Protein AF-A0A968B8G1-F1 (afdb_monomer_lite)

pLDDT: mean 72.78, std 12.46, range [37.38, 90.75]

Sequence (120 aa):
LTSLYIGWSKARRRGEGISRIIWVQLLHWAGLLAAIGLIYLLYYKTGRIDNNQLALLTLLSLALATFLAGVHFEWRFMVVGIILGAAVAGAAFVEQVLWMIVIPIVALVGLGVFWWKRSF

Foldseek 3Di:
DVVVVVVVVVVVPDPDDPVVVVVVVVVLVVQLVVQLVVLVCCCVVVVPADPLNSVLSNLLSVLVSQLVVCVVPNVVSVVVSVVSNVVSVVSVVVVVVCCVVVVVVCVVVVVVVVVVVVVD

Radius of gyration: 23.28 Å; chains: 1; bounding box: 51×21×76 Å

Secondary structure (DSSP, 8-state):
-HHHHHHHHHHTTS-S-HHHHHHHHHHHHHHHHHHHHHHHHHHHHH--S-HHHHHHHHHHHHHHHHHHHHHHT-HHHHHHHHHHHHHHHHHHHHHHHHHHHHHHHHHHHHHHHHHHHH--

Structure (mmCIF, N/CA/C/O backbone):
data_AF-A0A968B8G1-F1
#
_entry.id   AF-A0A968B8G1-F1
#
loop_
_atom_site.group_PDB
_atom_site.id
_atom_site.type_symbol
_atom_site.label_atom_id
_atom_site.label_alt_id
_atom_site.label_comp_id
_atom_site.label_asym_id
_atom_site.label_entity_id
_atom_site.label_seq_id
_atom_site.pdbx_PDB_ins_code
_atom_site.Cartn_x
_atom_site.Cartn_y
_atom_site.Cartn_z
_atom_site.occupancy
_atom_site.B_iso_or_equiv
_atom_site.auth_seq_id
_atom_site.auth_comp_id
_atom_site.auth_asym_id
_atom_site.auth_atom_id
_atom_site.pdbx_PDB_model_num
ATOM 1 N N . LEU A 1 1 ? -22.349 7.522 7.672 1.00 40.44 1 LEU A N 1
ATOM 2 C CA . LEU A 1 1 ? -23.218 8.243 8.638 1.00 40.44 1 LEU A CA 1
ATOM 3 C C . LEU A 1 1 ? -23.939 7.296 9.607 1.00 40.44 1 LEU A C 1
ATOM 5 O O . LEU A 1 1 ? -24.015 7.607 10.786 1.00 40.44 1 LEU A O 1
ATOM 9 N N . THR A 1 2 ? -24.382 6.113 9.170 1.00 37.38 2 THR A N 1
ATOM 10 C CA . THR A 1 2 ? -25.023 5.097 10.033 1.00 37.38 2 THR A CA 1
ATOM 11 C C . THR A 1 2 ? -24.077 4.428 11.049 1.00 37.38 2 THR A C 1
ATOM 13 O O . THR A 1 2 ? -24.507 4.117 12.156 1.00 37.38 2 THR A O 1
ATOM 16 N N . SER A 1 3 ? -22.776 4.295 10.755 1.00 45.69 3 SER A N 1
ATOM 17 C CA . SER A 1 3 ? -21.773 3.763 11.705 1.00 45.69 3 SER A CA 1
ATOM 18 C C . SER A 1 3 ? -21.452 4.711 12.871 1.00 45.69 3 SER A C 1
ATOM 20 O O . SER A 1 3 ? -21.184 4.256 13.980 1.00 45.69 3 SER A O 1
ATOM 22 N N . LEU A 1 4 ? -21.550 6.028 12.653 1.00 54.06 4 LEU A N 1
ATOM 23 C CA . LEU 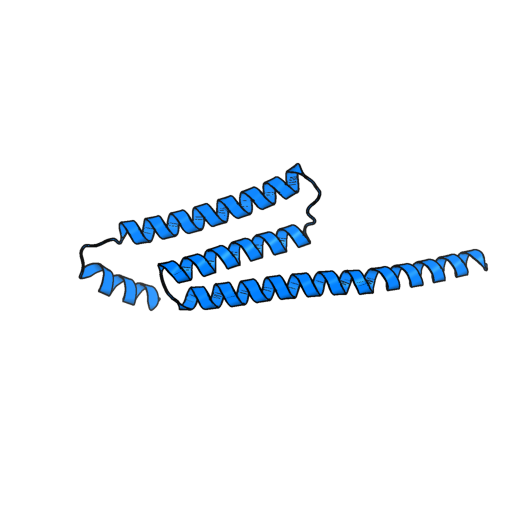A 1 4 ? -21.411 7.043 13.705 1.00 54.06 4 LEU A CA 1
ATOM 24 C C . LEU A 1 4 ? -22.576 6.977 14.701 1.00 54.06 4 LEU A C 1
ATOM 26 O O . LEU A 1 4 ? -22.364 7.089 15.905 1.00 54.06 4 LEU A O 1
ATOM 30 N N . TYR A 1 5 ? -23.792 6.712 14.216 1.00 50.66 5 TYR A N 1
ATOM 31 C CA . TYR A 1 5 ? -24.989 6.617 15.056 1.00 50.66 5 TYR A CA 1
ATOM 32 C C . TYR A 1 5 ? -24.999 5.371 15.955 1.00 50.66 5 TYR A C 1
ATOM 34 O O . TYR A 1 5 ? -25.359 5.453 17.132 1.00 50.66 5 TYR A O 1
ATOM 42 N N . ILE A 1 6 ? -24.553 4.226 15.431 1.00 56.53 6 ILE A N 1
ATOM 43 C CA . ILE A 1 6 ? -24.503 2.967 16.191 1.00 56.53 6 ILE A CA 1
ATOM 44 C C . ILE A 1 6 ? -23.396 3.021 17.262 1.00 56.53 6 ILE A C 1
ATOM 46 O O . ILE A 1 6 ? -23.597 2.541 18.380 1.00 56.53 6 ILE A O 1
ATOM 50 N N . GLY A 1 7 ? -22.272 3.692 16.973 1.00 49.84 7 GLY A N 1
ATOM 51 C CA . GLY A 1 7 ? -21.217 3.961 17.955 1.00 49.84 7 GLY A CA 1
ATOM 52 C C . GLY A 1 7 ? -21.660 4.900 19.085 1.00 49.84 7 GLY A C 1
ATOM 53 O O . GLY A 1 7 ? -21.355 4.652 20.252 1.00 49.84 7 GLY A O 1
ATOM 54 N N . TRP A 1 8 ? -22.441 5.939 18.771 1.00 50.72 8 TRP A N 1
ATOM 55 C CA . TRP A 1 8 ? -22.852 6.958 19.746 1.00 50.72 8 TRP A CA 1
ATOM 56 C C . TRP A 1 8 ? -23.882 6.445 20.769 1.00 50.72 8 TRP A C 1
ATOM 58 O O . TRP A 1 8 ? -23.790 6.759 21.957 1.00 50.72 8 TRP A O 1
ATOM 68 N N . SER A 1 9 ? -24.810 5.577 20.347 1.00 53.38 9 SER A N 1
ATOM 69 C CA . SER A 1 9 ? -25.814 4.975 21.243 1.00 53.38 9 SER A CA 1
ATOM 70 C C . SER A 1 9 ? -25.211 3.933 22.200 1.00 53.38 9 SER A C 1
ATOM 72 O O . SER A 1 9 ? -25.593 3.852 23.371 1.00 53.38 9 SER A O 1
ATOM 74 N N . LYS A 1 10 ? -24.207 3.171 21.739 1.00 50.88 10 LYS A N 1
ATOM 75 C CA . LYS A 1 10 ? -23.549 2.124 22.541 1.00 50.88 10 LYS A CA 1
ATOM 76 C C . LYS A 1 10 ? -22.522 2.693 23.531 1.00 50.88 10 LYS A C 1
ATOM 78 O O . LYS A 1 10 ? -22.371 2.152 24.625 1.00 50.88 10 LYS A O 1
ATOM 83 N N . ALA A 1 11 ? -21.887 3.820 23.196 1.00 48.00 11 ALA A N 1
ATOM 84 C CA . ALA A 1 11 ? -20.907 4.509 24.039 1.00 48.00 11 ALA A CA 1
ATOM 85 C C . ALA A 1 11 ? -21.512 5.172 25.294 1.00 48.00 11 ALA A C 1
ATOM 87 O O . ALA A 1 11 ? -20.831 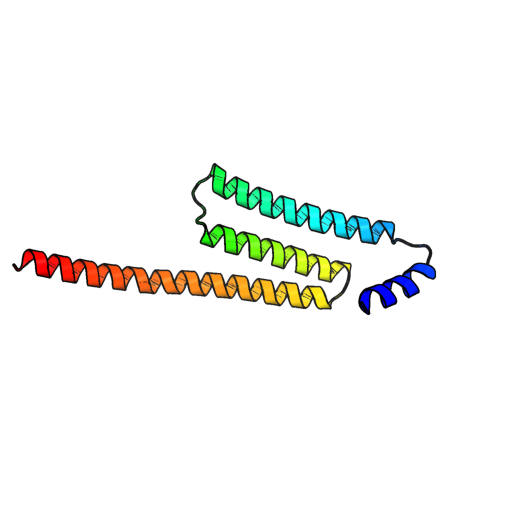5.321 26.307 1.00 48.00 11 ALA A O 1
ATOM 88 N N . ARG A 1 12 ? -22.803 5.531 25.271 1.00 52.06 12 ARG A N 1
ATOM 89 C CA . ARG A 1 12 ? -23.471 6.200 26.402 1.00 52.06 12 ARG A CA 1
ATOM 90 C C . ARG A 1 12 ? -23.892 5.244 27.529 1.00 52.06 12 ARG A C 1
ATOM 92 O O . ARG A 1 12 ? -24.184 5.709 28.624 1.00 52.06 12 ARG A O 1
ATOM 99 N N . ARG A 1 13 ? -23.927 3.924 27.295 1.00 53.38 13 ARG A N 1
ATOM 100 C CA . ARG A 1 13 ? -24.494 2.949 28.252 1.00 53.38 13 ARG A CA 1
ATOM 101 C C . ARG A 1 13 ? -23.495 2.247 29.176 1.00 53.38 13 ARG A C 1
ATOM 103 O O . ARG A 1 13 ? -23.957 1.517 30.046 1.00 53.38 13 ARG A O 1
ATOM 110 N N . ARG A 1 14 ? -22.172 2.405 29.012 1.00 49.00 14 ARG A N 1
ATOM 111 C CA . ARG A 1 14 ? -21.228 1.486 29.687 1.00 49.00 14 ARG A CA 1
ATOM 112 C C . ARG A 1 14 ? -20.006 2.056 30.397 1.00 49.00 14 ARG A C 1
ATOM 114 O O . ARG A 1 14 ? -19.304 1.257 30.992 1.00 49.00 14 ARG A O 1
ATOM 121 N N . GLY A 1 15 ? -19.732 3.363 30.370 1.00 54.41 15 GLY A N 1
ATOM 122 C CA . GLY A 1 15 ? -18.657 3.959 31.191 1.00 54.41 15 GLY A CA 1
ATOM 123 C C . GLY A 1 15 ? -17.233 3.413 30.964 1.00 54.41 15 GLY A C 1
ATOM 124 O O . GLY A 1 15 ? -16.302 3.858 31.622 1.00 54.41 15 GLY A O 1
ATOM 125 N N . GLU A 1 16 ? -17.038 2.497 30.015 1.00 49.50 16 GLU A N 1
ATOM 126 C CA . GLU A 1 16 ? -15.769 1.849 29.714 1.00 49.50 16 GLU A CA 1
ATOM 127 C C . GLU A 1 16 ? -15.322 2.212 28.293 1.00 49.50 16 GLU A C 1
ATOM 129 O O . GLU A 1 16 ? -15.916 1.812 27.293 1.00 49.50 16 GLU A O 1
ATOM 134 N N . GLY A 1 17 ? -14.222 2.965 28.218 1.00 53.97 17 GLY A N 1
ATOM 135 C CA . GLY A 1 17 ? -13.192 2.715 27.213 1.00 53.97 17 GLY A CA 1
ATOM 136 C C . GLY A 1 17 ? -13.268 3.416 25.856 1.00 53.97 17 GLY A C 1
ATOM 137 O O . GLY A 1 17 ? -12.558 2.976 24.957 1.00 53.97 17 GLY A O 1
ATOM 138 N N . ILE A 1 18 ? -14.003 4.523 25.678 1.00 56.28 18 ILE A N 1
ATOM 139 C CA . ILE A 1 18 ? -13.853 5.364 24.461 1.00 56.28 18 ILE A CA 1
ATOM 140 C C . ILE A 1 18 ? -12.387 5.809 24.299 1.00 56.28 18 ILE A C 1
ATOM 142 O O . ILE A 1 18 ? -11.842 5.784 23.199 1.00 56.28 18 ILE A O 1
ATOM 146 N N . SER A 1 19 ? -11.719 6.121 25.415 1.00 58.22 19 SER A N 1
ATOM 147 C CA . SER A 1 19 ? -10.280 6.414 25.457 1.00 58.22 19 SER A CA 1
ATOM 148 C C . SER A 1 19 ? -9.435 5.263 24.897 1.00 58.22 19 SER A C 1
ATOM 150 O O . SER A 1 19 ? -8.543 5.496 24.089 1.00 58.22 19 SER A O 1
ATOM 152 N N . ARG A 1 20 ? -9.763 4.009 25.242 1.00 60.38 20 ARG A N 1
ATOM 153 C CA . ARG A 1 20 ? -9.034 2.819 24.776 1.00 60.38 20 ARG A CA 1
ATOM 154 C C . ARG A 1 20 ? -9.199 2.612 23.271 1.00 60.38 20 ARG A C 1
ATOM 156 O O . ARG A 1 20 ? -8.232 2.295 22.593 1.00 60.38 20 ARG A O 1
ATOM 163 N N . ILE A 1 21 ? -10.403 2.843 22.752 1.00 64.81 21 ILE A N 1
ATOM 164 C CA . ILE A 1 21 ? -10.708 2.791 21.316 1.00 64.81 21 ILE A CA 1
ATOM 165 C C . ILE A 1 21 ? -9.898 3.843 20.549 1.00 64.81 21 ILE A C 1
ATOM 167 O O . ILE A 1 21 ? -9.237 3.516 19.566 1.00 64.81 21 ILE A O 1
ATOM 171 N N . ILE A 1 22 ? -9.892 5.089 21.025 1.00 67.12 22 ILE A N 1
ATOM 172 C CA . ILE A 1 22 ? -9.137 6.181 20.397 1.00 67.12 22 ILE A CA 1
ATOM 173 C C . ILE A 1 22 ? -7.628 5.904 20.452 1.00 67.12 22 ILE A C 1
ATOM 175 O O . ILE A 1 22 ? -6.939 6.107 19.455 1.00 67.12 22 ILE A O 1
ATOM 179 N N . TRP A 1 23 ? -7.121 5.382 21.574 1.00 65.56 23 TRP A N 1
ATOM 180 C CA . TRP A 1 23 ? -5.714 4.996 21.717 1.00 65.56 23 TRP A CA 1
ATOM 181 C C . TRP A 1 23 ? -5.311 3.898 20.732 1.00 65.56 23 TRP A C 1
ATOM 183 O O . TRP A 1 23 ? -4.275 4.003 20.080 1.00 65.56 23 TRP A O 1
ATOM 193 N N . VAL A 1 24 ? -6.136 2.861 20.575 1.00 66.00 24 VAL A N 1
ATOM 194 C CA . VAL A 1 24 ? -5.866 1.780 19.617 1.00 66.00 24 VAL A CA 1
ATOM 195 C C . VAL A 1 24 ? -5.887 2.311 18.182 1.00 66.00 24 VAL A C 1
ATOM 197 O O . VAL A 1 24 ? -5.003 1.960 17.403 1.00 66.00 24 VAL A O 1
ATOM 200 N N . GLN A 1 25 ? -6.826 3.201 17.844 1.00 66.12 25 GLN A N 1
ATOM 201 C CA . GLN A 1 25 ? -6.896 3.849 16.531 1.00 66.12 25 GLN A CA 1
ATOM 202 C C . GLN A 1 25 ? -5.639 4.694 16.252 1.00 66.12 25 GLN A C 1
ATOM 204 O O . GLN A 1 25 ? -5.054 4.597 15.175 1.00 66.12 25 GLN A O 1
ATOM 209 N N . LEU A 1 26 ? -5.189 5.484 17.232 1.00 72.62 26 LEU A N 1
ATOM 210 C CA . LEU A 1 26 ? -3.969 6.292 17.137 1.00 72.62 26 LEU A CA 1
ATOM 211 C C . LEU A 1 26 ? -2.718 5.428 16.975 1.00 72.62 26 LEU A C 1
ATOM 213 O O . LEU A 1 26 ? -1.895 5.725 16.115 1.00 72.62 26 LEU A O 1
ATOM 217 N N . LEU A 1 27 ? -2.591 4.341 17.742 1.00 67.56 27 LEU A N 1
ATOM 218 C CA . LEU A 1 27 ? -1.479 3.395 17.609 1.00 67.56 27 LEU A CA 1
ATOM 219 C C . LEU A 1 27 ? -1.478 2.690 16.251 1.00 67.56 27 LEU A C 1
ATOM 221 O O . LEU A 1 27 ? -0.407 2.466 15.696 1.00 67.56 27 LEU A O 1
ATOM 225 N N . HIS A 1 28 ? -2.650 2.384 15.689 1.00 70.25 28 HIS A N 1
ATOM 226 C CA . HIS A 1 28 ? -2.750 1.795 14.351 1.00 70.25 28 HIS A CA 1
ATOM 227 C C . HIS A 1 28 ? -2.266 2.756 13.267 1.00 70.25 28 HIS A C 1
ATOM 229 O O . HIS A 1 28 ? -1.447 2.378 12.431 1.00 70.25 28 HIS A O 1
ATOM 235 N N . TRP A 1 29 ? -2.735 4.005 13.293 1.00 72.31 29 TRP A N 1
ATOM 236 C CA . TRP A 1 29 ? -2.295 5.021 12.337 1.00 72.31 29 TRP A CA 1
ATOM 237 C C . TRP A 1 29 ? -0.816 5.372 12.518 1.00 72.31 29 TRP A C 1
ATOM 239 O O . TRP A 1 29 ? -0.100 5.509 11.529 1.00 72.31 29 TRP A O 1
ATOM 249 N N . ALA A 1 30 ? -0.332 5.441 13.760 1.00 71.50 30 ALA A N 1
ATOM 250 C CA . ALA A 1 30 ? 1.082 5.645 14.054 1.00 71.50 30 ALA A CA 1
ATOM 251 C C . ALA A 1 30 ? 1.946 4.476 13.552 1.00 71.50 30 ALA A C 1
ATOM 253 O O . ALA A 1 30 ? 2.982 4.709 12.938 1.00 71.50 30 ALA A O 1
ATOM 254 N N . GLY A 1 31 ? 1.505 3.231 13.751 1.00 72.81 31 GLY A N 1
ATOM 255 C CA . GLY A 1 31 ? 2.187 2.035 13.253 1.00 72.81 31 GLY A CA 1
ATOM 256 C C . GLY A 1 31 ? 2.237 1.977 11.726 1.00 72.81 31 GLY A C 1
ATOM 257 O O . GLY A 1 31 ? 3.290 1.692 11.159 1.00 72.81 31 GLY A O 1
ATOM 258 N N . LEU A 1 32 ? 1.135 2.326 11.053 1.00 77.50 32 LEU A N 1
ATOM 259 C CA . LEU A 1 32 ? 1.085 2.428 9.594 1.00 77.50 32 LEU A CA 1
ATOM 260 C C . LEU A 1 32 ? 2.052 3.501 9.076 1.00 77.50 32 LEU A C 1
ATOM 262 O O . LEU A 1 32 ? 2.845 3.229 8.177 1.00 77.50 32 LEU A O 1
ATOM 266 N N . LEU A 1 33 ? 2.027 4.704 9.660 1.00 76.31 33 LEU A N 1
ATOM 267 C CA . LEU A 1 33 ? 2.931 5.791 9.275 1.00 76.31 33 LEU A CA 1
ATOM 268 C C . LEU A 1 33 ? 4.399 5.437 9.534 1.00 76.31 33 LEU A C 1
ATOM 270 O O . LEU A 1 33 ? 5.247 5.738 8.698 1.00 76.31 33 LEU A O 1
ATOM 274 N N . ALA A 1 34 ? 4.702 4.757 10.642 1.00 76.56 34 ALA A N 1
ATOM 275 C CA . ALA A 1 34 ? 6.046 4.272 10.937 1.00 76.56 34 ALA A CA 1
ATOM 276 C C . ALA A 1 34 ? 6.517 3.236 9.905 1.00 76.56 34 ALA A C 1
ATOM 278 O O . ALA A 1 34 ? 7.646 3.319 9.425 1.00 76.56 34 ALA A O 1
ATOM 279 N N . ALA A 1 35 ? 5.649 2.298 9.516 1.00 79.56 35 ALA A N 1
ATOM 280 C CA . ALA A 1 35 ? 5.958 1.298 8.500 1.00 79.56 35 ALA A CA 1
ATOM 281 C C . ALA A 1 35 ? 6.187 1.929 7.116 1.00 79.56 35 ALA A C 1
ATOM 283 O O . ALA A 1 35 ? 7.182 1.621 6.464 1.00 79.56 35 ALA A O 1
ATOM 284 N N . ILE A 1 36 ? 5.325 2.861 6.690 1.00 81.94 36 ILE A N 1
ATOM 285 C CA . ILE A 1 36 ? 5.512 3.619 5.441 1.00 81.94 36 ILE A CA 1
ATOM 286 C C . ILE A 1 36 ? 6.812 4.433 5.499 1.00 81.94 36 ILE A C 1
ATOM 288 O O . ILE A 1 36 ? 7.590 4.426 4.547 1.00 81.94 36 ILE A O 1
ATOM 292 N N . GLY A 1 37 ? 7.086 5.082 6.634 1.00 79.31 37 GLY A N 1
ATOM 293 C CA . GLY A 1 37 ? 8.317 5.832 6.863 1.00 79.31 37 GLY A CA 1
ATOM 294 C C . GLY A 1 37 ? 9.564 4.959 6.731 1.00 79.31 37 GLY A C 1
ATOM 295 O O . GLY A 1 37 ? 10.495 5.342 6.031 1.00 79.31 37 GLY A O 1
ATOM 296 N N . LEU A 1 38 ? 9.568 3.763 7.328 1.00 77.69 38 LEU A N 1
ATOM 297 C CA . LEU A 1 38 ? 10.660 2.789 7.212 1.00 77.69 38 LEU A CA 1
ATOM 298 C C . LEU A 1 38 ? 10.866 2.310 5.770 1.00 77.69 38 LEU A C 1
ATOM 300 O O . LEU A 1 38 ? 12.008 2.247 5.318 1.00 77.69 38 LEU A O 1
ATOM 304 N N . ILE A 1 39 ? 9.784 2.020 5.038 1.00 81.69 39 ILE A N 1
ATOM 305 C CA . ILE A 1 39 ? 9.840 1.632 3.618 1.00 81.69 39 ILE A CA 1
ATOM 306 C C . ILE A 1 39 ? 10.490 2.747 2.788 1.00 81.69 39 ILE A C 1
ATOM 308 O O . ILE A 1 39 ? 11.396 2.488 1.995 1.00 81.69 39 ILE A O 1
ATOM 312 N N . TYR A 1 40 ? 10.082 3.997 3.013 1.00 79.00 40 TYR A N 1
ATOM 313 C CA . TYR A 1 40 ? 10.629 5.155 2.306 1.00 79.00 40 TYR A CA 1
ATOM 314 C C . TYR A 1 40 ? 12.097 5.417 2.666 1.00 79.00 40 TYR A C 1
ATOM 316 O O . TYR A 1 40 ? 12.912 5.766 1.812 1.00 79.00 40 TYR A O 1
ATOM 324 N N . LEU A 1 41 ? 12.457 5.207 3.933 1.00 79.44 41 LEU A N 1
ATOM 325 C CA . LEU A 1 41 ? 13.827 5.335 4.419 1.00 79.44 41 LEU A CA 1
ATOM 326 C C . LEU A 1 41 ? 14.725 4.266 3.785 1.00 79.44 41 LEU A C 1
ATOM 328 O O . LEU A 1 41 ? 15.840 4.582 3.381 1.00 79.44 41 LEU A O 1
ATOM 332 N N . LEU A 1 42 ? 14.227 3.036 3.625 1.00 76.75 42 LEU A N 1
ATOM 333 C CA . LEU A 1 42 ? 14.933 1.942 2.957 1.00 76.75 42 LEU A CA 1
ATOM 334 C C . LEU A 1 42 ? 15.106 2.207 1.454 1.00 76.75 42 LEU A C 1
ATOM 336 O O . LEU A 1 42 ? 16.188 1.988 0.910 1.00 76.75 42 LEU A O 1
ATOM 340 N N . TYR A 1 43 ? 14.086 2.764 0.798 1.00 76.81 43 TYR A N 1
ATOM 341 C CA . TYR A 1 43 ? 14.194 3.239 -0.582 1.00 76.81 43 TYR A CA 1
ATOM 342 C C . TYR A 1 43 ? 15.278 4.305 -0.740 1.00 76.81 43 TYR A C 1
ATOM 344 O O . TYR A 1 43 ? 16.195 4.139 -1.543 1.00 76.81 43 TYR A O 1
ATOM 352 N N . TYR A 1 44 ? 15.230 5.355 0.082 1.00 71.12 44 TYR A N 1
ATOM 353 C CA . TYR A 1 44 ? 16.160 6.476 -0.023 1.00 71.12 44 TYR A CA 1
ATOM 354 C C . TYR A 1 44 ? 17.595 6.108 0.390 1.00 71.12 44 TYR A C 1
ATOM 356 O O . TYR A 1 44 ? 18.557 6.591 -0.201 1.00 71.12 44 TYR A O 1
ATOM 364 N N . LYS A 1 45 ? 17.767 5.257 1.411 1.00 72.62 45 LYS A N 1
ATOM 365 C CA . LYS A 1 45 ? 19.093 4.861 1.921 1.00 72.62 45 LYS A CA 1
ATOM 366 C C . LYS A 1 45 ? 19.764 3.787 1.083 1.00 72.62 45 LYS A C 1
ATOM 368 O O . LYS A 1 45 ? 20.982 3.814 0.952 1.00 72.62 45 LYS A O 1
ATOM 373 N N . THR A 1 46 ? 19.012 2.795 0.618 1.00 67.12 46 THR A N 1
ATOM 374 C CA . THR A 1 46 ? 19.603 1.606 -0.002 1.00 67.12 46 THR A CA 1
ATOM 375 C C . THR A 1 46 ? 19.584 1.695 -1.524 1.00 67.12 46 THR A C 1
ATOM 377 O O . THR A 1 46 ? 20.375 1.003 -2.158 1.00 67.12 46 THR A O 1
ATOM 380 N N . GLY A 1 47 ? 18.696 2.505 -2.121 1.00 66.25 47 GLY A N 1
ATOM 381 C CA . GLY A 1 47 ? 18.564 2.652 -3.579 1.00 66.25 47 GLY A CA 1
ATOM 382 C C . GLY A 1 47 ? 18.280 1.339 -4.326 1.00 66.25 47 GLY A C 1
ATOM 383 O O . GLY A 1 47 ? 18.346 1.289 -5.546 1.00 66.25 47 GLY A O 1
ATOM 384 N N . ARG A 1 48 ? 18.012 0.258 -3.584 1.00 60.94 48 ARG A N 1
ATOM 385 C CA . ARG A 1 48 ? 17.790 -1.109 -4.074 1.00 60.94 48 ARG A CA 1
ATOM 386 C C . ARG A 1 48 ? 16.323 -1.411 -4.334 1.00 60.94 48 ARG A C 1
ATOM 388 O O . ARG A 1 48 ? 16.026 -2.437 -4.934 1.00 60.94 48 ARG A O 1
ATOM 395 N N . ILE A 1 49 ? 15.439 -0.568 -3.812 1.00 71.69 49 ILE A N 1
ATOM 396 C CA . ILE A 1 49 ? 13.999 -0.713 -3.956 1.00 71.69 49 ILE A CA 1
ATOM 397 C C . ILE A 1 49 ? 13.589 0.149 -5.142 1.00 71.69 49 ILE A C 1
ATOM 399 O O . ILE A 1 49 ? 13.930 1.326 -5.185 1.00 71.69 49 ILE A O 1
ATOM 403 N N . ASP A 1 50 ? 12.894 -0.441 -6.106 1.00 76.56 50 ASP A N 1
ATOM 404 C CA . ASP A 1 50 ? 12.331 0.299 -7.237 1.00 76.56 50 ASP A CA 1
ATOM 405 C C . ASP A 1 50 ? 10.987 0.947 -6.844 1.00 76.56 50 ASP A C 1
ATOM 407 O O . ASP A 1 50 ? 10.343 0.536 -5.874 1.00 76.56 50 ASP A O 1
ATOM 411 N N . ASN A 1 51 ? 10.519 1.937 -7.606 1.00 77.88 51 ASN A N 1
ATOM 412 C CA . ASN A 1 51 ? 9.237 2.612 -7.371 1.00 77.88 51 ASN A CA 1
ATOM 413 C C . ASN A 1 51 ? 8.060 1.629 -7.305 1.00 77.88 51 ASN A C 1
ATOM 415 O O . ASN A 1 51 ? 7.117 1.832 -6.537 1.00 77.88 51 ASN A O 1
ATOM 419 N N . ASN A 1 52 ? 8.122 0.538 -8.070 1.00 76.62 52 ASN A N 1
ATOM 420 C CA . ASN A 1 52 ? 7.068 -0.466 -8.045 1.00 76.62 52 ASN A CA 1
ATOM 421 C C . ASN A 1 52 ? 7.085 -1.302 -6.753 1.00 76.62 52 ASN A C 1
ATOM 423 O O . ASN A 1 52 ? 6.048 -1.522 -6.127 1.00 76.62 52 ASN A O 1
ATOM 427 N N . GLN A 1 53 ? 8.274 -1.675 -6.275 1.00 80.19 53 GLN A N 1
ATOM 428 C CA . GLN A 1 53 ? 8.434 -2.372 -4.997 1.00 80.19 53 GLN A CA 1
ATOM 429 C C . GLN A 1 53 ? 8.017 -1.489 -3.816 1.00 80.19 53 GLN A C 1
ATOM 431 O O . GLN A 1 53 ? 7.356 -1.962 -2.894 1.00 80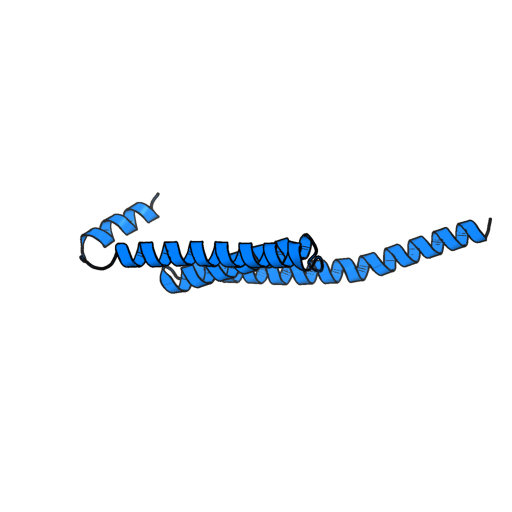.19 53 GLN A O 1
ATOM 436 N N . LEU A 1 54 ? 8.338 -0.195 -3.863 1.00 84.44 54 LEU A N 1
ATOM 437 C CA . LEU A 1 54 ? 7.843 0.801 -2.912 1.00 84.44 54 LEU A CA 1
ATOM 438 C C . LEU A 1 54 ? 6.312 0.797 -2.812 1.00 84.44 54 LEU A C 1
ATOM 440 O O . LEU A 1 54 ? 5.761 0.768 -1.707 1.00 84.44 54 LEU A O 1
ATOM 444 N N . ALA A 1 55 ? 5.626 0.833 -3.959 1.00 83.19 55 ALA A N 1
ATOM 445 C CA . ALA A 1 55 ? 4.170 0.851 -4.021 1.00 83.19 55 ALA A CA 1
ATOM 446 C C . ALA A 1 55 ? 3.568 -0.441 -3.447 1.00 83.19 55 ALA A C 1
ATOM 448 O O . ALA A 1 55 ? 2.657 -0.377 -2.618 1.00 83.19 55 ALA A O 1
ATOM 449 N N . LEU A 1 56 ? 4.124 -1.603 -3.809 1.00 84.19 56 LEU A N 1
ATOM 450 C CA . LEU A 1 56 ? 3.698 -2.903 -3.284 1.00 84.19 56 LEU A CA 1
ATOM 451 C C . LEU A 1 56 ? 3.899 -3.013 -1.769 1.00 84.19 56 LEU A C 1
ATOM 453 O O . LEU A 1 56 ? 2.986 -3.436 -1.064 1.00 84.19 56 LEU A O 1
ATOM 457 N N . LEU A 1 57 ? 5.053 -2.586 -1.246 1.00 84.69 57 LEU A N 1
ATOM 458 C CA . LEU A 1 57 ? 5.339 -2.596 0.193 1.00 84.69 57 LEU A CA 1
ATOM 459 C C . LEU A 1 57 ? 4.415 -1.646 0.967 1.00 84.69 57 LEU A C 1
ATOM 461 O O . LEU A 1 57 ? 3.949 -1.976 2.058 1.00 84.69 57 LEU A O 1
ATOM 465 N N . THR A 1 58 ? 4.110 -0.482 0.393 1.00 84.69 58 THR A N 1
ATOM 466 C CA . THR A 1 58 ? 3.183 0.492 0.988 1.00 84.69 58 THR A CA 1
ATOM 467 C C . THR A 1 58 ? 1.759 -0.066 1.039 1.00 84.69 58 THR A C 1
ATOM 469 O O . THR A 1 58 ? 1.105 0.003 2.082 1.00 84.69 58 THR A O 1
ATOM 472 N N . LEU A 1 59 ? 1.291 -0.681 -0.052 1.00 81.31 59 LEU A N 1
ATOM 473 C CA . LEU A 1 59 ? -0.010 -1.353 -0.109 1.00 81.31 59 LEU A CA 1
ATOM 474 C C . LEU A 1 59 ? -0.076 -2.558 0.839 1.00 81.31 59 LEU A C 1
ATOM 476 O O . LEU A 1 59 ? -1.097 -2.760 1.492 1.00 81.31 59 LEU A O 1
ATOM 480 N N . LEU A 1 60 ? 1.013 -3.321 0.971 1.00 80.75 60 LEU A N 1
ATOM 481 C CA . LEU A 1 60 ? 1.116 -4.433 1.918 1.00 80.75 60 LEU A CA 1
ATOM 482 C C . LEU A 1 60 ? 1.006 -3.949 3.367 1.00 80.75 60 LEU A C 1
ATOM 484 O O . LEU A 1 60 ? 0.271 -4.531 4.161 1.00 80.75 60 LEU A O 1
ATOM 488 N N . SER A 1 61 ? 1.704 -2.863 3.706 1.00 83.56 61 SER A N 1
ATOM 489 C CA . SER A 1 61 ? 1.624 -2.228 5.024 1.00 83.56 61 SER A CA 1
ATOM 490 C C . SER A 1 61 ? 0.195 -1.769 5.338 1.00 83.56 61 SER A C 1
ATOM 492 O O . SER A 1 61 ? -0.330 -2.023 6.424 1.00 83.56 61 SER A O 1
ATOM 494 N N . LEU A 1 62 ? -0.489 -1.185 4.348 1.00 80.38 62 LEU A N 1
ATOM 495 C CA . LEU A 1 62 ? -1.894 -0.799 4.458 1.00 80.38 62 LEU A CA 1
ATOM 496 C C . LEU A 1 62 ? -2.826 -2.013 4.637 1.00 80.38 62 LEU A C 1
ATOM 498 O O . LEU A 1 62 ? -3.748 -1.967 5.455 1.00 80.38 62 LEU A O 1
ATOM 502 N N . ALA A 1 63 ? -2.577 -3.112 3.921 1.00 78.44 63 ALA A N 1
ATOM 503 C CA . ALA A 1 63 ? -3.311 -4.370 4.070 1.00 78.44 63 ALA A CA 1
ATOM 504 C C . ALA A 1 63 ? -3.154 -4.955 5.485 1.00 78.44 63 ALA A C 1
ATOM 506 O O . ALA A 1 63 ? -4.135 -5.345 6.119 1.00 78.44 63 ALA A O 1
ATOM 507 N N . LEU A 1 64 ? -1.930 -4.951 6.018 1.00 74.88 64 LEU A N 1
ATOM 508 C CA . LEU A 1 64 ? -1.636 -5.432 7.366 1.00 74.88 64 LEU A CA 1
ATOM 509 C C . LEU A 1 64 ? -2.319 -4.562 8.432 1.00 74.88 64 LEU A C 1
ATOM 511 O O . LEU A 1 64 ? -2.951 -5.088 9.347 1.00 74.88 64 LEU A O 1
ATOM 515 N N . ALA A 1 65 ? -2.245 -3.235 8.293 1.00 78.19 65 ALA A N 1
ATOM 516 C CA . ALA A 1 65 ? -2.878 -2.302 9.221 1.00 78.19 65 ALA A CA 1
ATOM 517 C C . ALA A 1 65 ? -4.412 -2.421 9.218 1.00 78.19 65 ALA A C 1
ATOM 519 O O . ALA A 1 65 ? -5.036 -2.371 10.278 1.00 78.19 65 ALA A O 1
ATOM 520 N N . THR A 1 66 ? -5.029 -2.616 8.047 1.00 71.62 66 THR A N 1
ATOM 521 C CA . THR A 1 66 ? -6.486 -2.821 7.925 1.00 71.62 66 THR A CA 1
ATOM 522 C C . THR A 1 66 ? -6.930 -4.175 8.473 1.00 71.62 66 THR A C 1
ATOM 524 O O . THR A 1 66 ? -7.963 -4.251 9.141 1.00 71.62 66 THR A O 1
ATOM 527 N N . PHE A 1 67 ? -6.127 -5.225 8.284 1.00 66.75 67 PHE A N 1
ATOM 528 C CA . PHE A 1 67 ? -6.361 -6.527 8.903 1.00 66.75 67 PHE A CA 1
ATOM 529 C C . PHE A 1 67 ? -6.313 -6.449 10.436 1.00 66.75 67 PHE A C 1
ATOM 531 O O . PHE A 1 67 ? -7.253 -6.889 11.099 1.00 66.75 67 PHE A O 1
ATOM 538 N N . LEU A 1 68 ? -5.271 -5.824 11.001 1.00 68.31 68 LEU A N 1
ATOM 539 C CA . LEU A 1 68 ? -5.133 -5.611 12.448 1.00 68.31 68 LEU A CA 1
ATOM 540 C C . LEU A 1 68 ? -6.292 -4.776 13.017 1.00 68.31 68 LEU A C 1
ATOM 542 O O . LEU A 1 68 ? -6.858 -5.129 14.053 1.00 68.31 68 LEU A O 1
ATOM 546 N N . ALA A 1 69 ? -6.727 -3.734 12.301 1.00 66.12 69 ALA A N 1
ATOM 547 C CA . ALA A 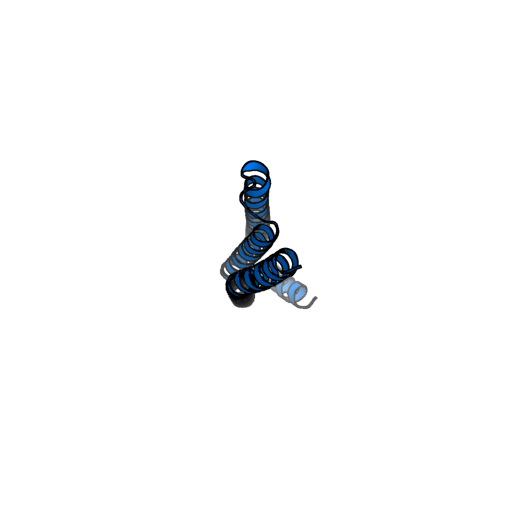1 69 ? -7.899 -2.953 12.691 1.00 66.12 69 ALA A CA 1
ATOM 548 C C . ALA A 1 69 ? -9.172 -3.818 12.750 1.00 66.12 69 ALA A C 1
ATOM 550 O O . ALA A 1 69 ? -10.011 -3.640 13.636 1.00 66.12 69 ALA A O 1
ATOM 551 N N . GLY A 1 70 ? -9.299 -4.800 11.853 1.00 61.56 70 GLY A N 1
ATOM 552 C CA . GLY A 1 70 ? -10.385 -5.777 11.880 1.00 61.56 70 GLY A CA 1
ATOM 553 C C . GLY A 1 70 ? -10.354 -6.740 13.061 1.00 61.56 70 GLY A C 1
ATOM 554 O O . GLY A 1 70 ? -11.416 -7.097 13.567 1.00 61.56 70 GLY A O 1
ATOM 555 N N . VAL A 1 71 ? -9.163 -7.100 13.547 1.00 64.81 71 VAL A N 1
ATOM 556 C CA . VAL A 1 71 ? -8.998 -7.920 14.759 1.00 64.81 71 VAL A CA 1
ATOM 557 C C . VAL A 1 71 ? -9.454 -7.160 16.010 1.00 64.81 71 VAL A C 1
ATOM 559 O O . VAL A 1 71 ? -10.046 -7.752 16.909 1.00 64.81 71 VAL A O 1
ATOM 562 N N . HIS A 1 72 ? -9.210 -5.847 16.073 1.00 63.25 72 HIS A N 1
ATOM 563 C CA . H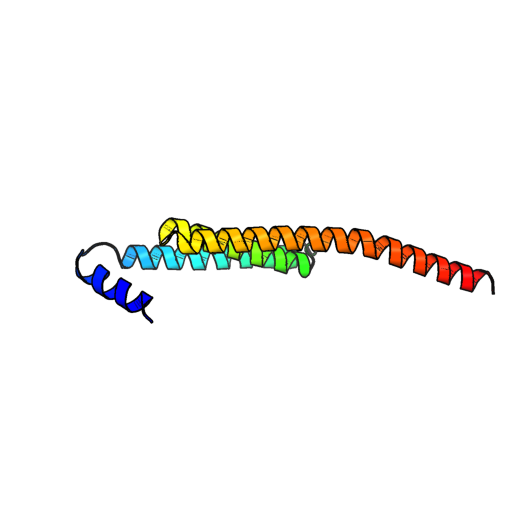IS A 1 72 ? -9.504 -5.042 17.263 1.00 63.25 72 HIS A CA 1
ATOM 564 C C . HIS A 1 72 ? -10.916 -4.441 17.315 1.00 63.25 72 HIS A C 1
ATOM 566 O O . HIS A 1 72 ? -11.423 -4.218 18.416 1.00 63.25 72 HIS A O 1
ATOM 572 N N . PHE A 1 73 ? -11.548 -4.164 16.169 1.00 61.19 73 PHE A N 1
ATOM 573 C CA . PHE A 1 73 ? -12.824 -3.438 16.113 1.00 61.19 73 PHE A CA 1
ATOM 574 C C . PHE A 1 73 ? -13.977 -4.253 15.537 1.00 61.19 73 PHE A C 1
ATOM 576 O O . PHE A 1 73 ? -14.970 -4.492 16.221 1.00 61.19 73 PHE A O 1
ATOM 583 N N . GLU A 1 74 ? -13.872 -4.641 14.266 1.00 62.94 74 GLU A N 1
ATOM 584 C CA . GLU A 1 74 ? -14.947 -5.308 13.534 1.00 62.94 74 GLU A CA 1
ATOM 585 C C . GLU A 1 74 ? -14.386 -6.266 12.479 1.00 62.94 74 GLU A C 1
ATOM 587 O O . GLU A 1 74 ? -13.619 -5.868 11.601 1.00 62.94 74 GLU A O 1
ATOM 592 N N . TRP A 1 75 ? -14.893 -7.501 12.474 1.00 68.00 75 TRP A N 1
ATOM 593 C CA . TRP A 1 75 ? -14.542 -8.566 11.521 1.00 68.00 75 TRP A CA 1
ATOM 594 C C . TRP A 1 75 ? -14.602 -8.144 10.039 1.00 68.00 75 TRP A C 1
ATOM 596 O O . TRP A 1 75 ? -13.857 -8.655 9.206 1.00 68.00 75 TRP A O 1
ATOM 606 N N . ARG A 1 76 ? -15.451 -7.172 9.680 1.00 70.44 76 ARG A N 1
ATOM 607 C CA . ARG A 1 76 ? -15.576 -6.673 8.297 1.00 70.44 76 ARG A CA 1
ATOM 608 C C . ARG A 1 76 ? -14.270 -6.074 7.769 1.00 70.44 76 ARG A C 1
ATOM 610 O O . ARG A 1 76 ? -13.946 -6.285 6.604 1.00 70.44 76 ARG A O 1
ATOM 617 N N . PHE A 1 77 ? -13.503 -5.378 8.610 1.00 65.38 77 PHE A N 1
ATOM 618 C CA . PHE A 1 77 ? -12.203 -4.829 8.207 1.00 65.38 77 PHE A CA 1
ATOM 619 C C . PHE A 1 77 ? -11.144 -5.922 8.022 1.00 65.38 77 PHE A C 1
ATOM 621 O O . PHE A 1 77 ? -10.247 -5.770 7.198 1.00 65.38 77 PHE A O 1
ATOM 628 N N . MET A 1 78 ? -11.297 -7.062 8.702 1.00 68.12 78 MET A N 1
ATOM 629 C CA . MET A 1 78 ? -10.410 -8.216 8.555 1.00 68.12 78 MET A CA 1
ATOM 630 C C . MET A 1 78 ? -10.523 -8.815 7.145 1.00 68.12 78 MET A C 1
ATOM 632 O O . MET A 1 78 ? -9.511 -9.078 6.501 1.00 68.12 78 MET A O 1
ATOM 636 N N . VAL A 1 79 ? -11.749 -8.929 6.618 1.00 71.75 79 VAL A N 1
ATOM 637 C CA . VAL A 1 79 ? -12.003 -9.366 5.231 1.00 71.75 79 VAL A CA 1
ATOM 638 C C . VAL A 1 79 ? -11.387 -8.393 4.223 1.00 71.75 79 VAL A C 1
ATOM 640 O O . VAL A 1 79 ? -10.770 -8.822 3.252 1.00 71.75 79 VAL A O 1
ATOM 643 N N . VAL A 1 80 ? -11.499 -7.084 4.469 1.00 74.06 80 VAL A N 1
ATOM 644 C CA . VAL A 1 80 ? -10.900 -6.052 3.606 1.00 74.06 80 VAL A CA 1
ATOM 645 C C . VAL A 1 80 ? -9.374 -6.171 3.582 1.00 74.06 80 VAL A C 1
ATOM 647 O O . VAL A 1 80 ? -8.792 -6.156 2.500 1.00 74.06 80 VAL A O 1
ATOM 650 N N . GLY A 1 81 ? -8.734 -6.365 4.740 1.00 75.00 81 GLY A N 1
ATOM 651 C CA . GLY A 1 81 ? -7.287 -6.584 4.828 1.00 75.00 81 GLY A CA 1
ATOM 652 C C . GLY A 1 81 ? -6.823 -7.842 4.085 1.00 75.00 81 GLY A C 1
ATOM 653 O O . GLY A 1 81 ? -5.816 -7.798 3.382 1.00 75.00 81 GLY A O 1
ATOM 654 N N . ILE A 1 82 ? -7.589 -8.938 4.157 1.00 75.44 82 ILE A N 1
ATOM 655 C CA . ILE A 1 82 ? -7.306 -10.170 3.398 1.00 75.44 82 ILE A CA 1
ATOM 656 C C . ILE A 1 82 ? -7.404 -9.923 1.888 1.00 75.44 82 ILE A C 1
ATOM 658 O O . ILE A 1 82 ? -6.513 -10.333 1.147 1.00 75.44 82 ILE A O 1
ATOM 662 N N . ILE A 1 83 ? -8.454 -9.239 1.423 1.00 81.06 83 ILE A N 1
ATOM 663 C CA . ILE A 1 83 ? -8.637 -8.922 -0.002 1.00 81.06 83 ILE A CA 1
ATOM 664 C C . ILE A 1 83 ? -7.492 -8.038 -0.507 1.00 81.06 83 ILE A C 1
ATOM 666 O O . ILE A 1 83 ? -6.935 -8.304 -1.570 1.00 81.06 83 ILE A O 1
ATOM 670 N N . LEU A 1 84 ? -7.103 -7.021 0.266 1.00 79.12 84 LEU A N 1
ATOM 671 C CA . LEU A 1 84 ? -5.955 -6.169 -0.049 1.00 79.12 84 LEU A CA 1
ATOM 672 C C . LEU A 1 84 ? -4.647 -6.969 -0.089 1.00 79.12 84 LEU A C 1
ATOM 674 O O . LEU A 1 84 ? -3.873 -6.810 -1.028 1.00 79.12 84 LEU A O 1
ATOM 678 N N . GLY A 1 85 ? -4.418 -7.867 0.871 1.00 78.06 85 GLY A N 1
ATOM 679 C CA . GLY A 1 85 ? -3.247 -8.746 0.877 1.00 78.06 85 GLY A CA 1
ATOM 680 C C . GLY A 1 85 ? -3.198 -9.669 -0.345 1.00 78.06 85 GLY A C 1
ATOM 681 O O . GLY A 1 85 ? -2.155 -9.790 -0.986 1.00 78.06 85 GLY A O 1
ATOM 682 N N . ALA A 1 86 ? -4.336 -10.257 -0.724 1.00 83.06 86 ALA A N 1
ATOM 683 C CA . ALA A 1 86 ? -4.457 -11.070 -1.932 1.00 83.06 86 ALA A CA 1
ATOM 684 C C . ALA A 1 86 ? -4.212 -10.249 -3.208 1.00 83.06 86 ALA A C 1
ATOM 686 O O . ALA A 1 86 ? -3.544 -10.726 -4.124 1.00 83.06 86 ALA A O 1
ATOM 687 N N . ALA A 1 87 ? -4.692 -9.003 -3.256 1.00 82.44 87 ALA A N 1
ATOM 688 C CA . ALA A 1 87 ? -4.446 -8.096 -4.373 1.00 82.44 87 ALA A CA 1
ATOM 689 C C . ALA A 1 87 ? -2.957 -7.742 -4.509 1.00 82.44 87 ALA A C 1
ATOM 691 O O . ALA A 1 87 ? -2.433 -7.751 -5.619 1.00 82.44 87 ALA A O 1
ATOM 692 N N . VAL A 1 88 ? -2.258 -7.494 -3.395 1.00 84.25 88 VAL A N 1
ATOM 693 C CA . VAL A 1 88 ? -0.808 -7.238 -3.397 1.00 84.25 88 VAL A CA 1
ATOM 694 C C . VAL A 1 88 ? -0.031 -8.468 -3.863 1.00 84.25 88 VAL A C 1
ATOM 696 O O . VAL A 1 88 ? 0.856 -8.340 -4.704 1.00 84.25 88 VAL A O 1
ATOM 699 N N . ALA A 1 89 ? -0.382 -9.660 -3.371 1.00 81.81 89 ALA A N 1
ATOM 700 C CA . ALA A 1 89 ? 0.234 -10.902 -3.827 1.00 81.81 89 ALA A CA 1
ATOM 701 C C . ALA A 1 89 ? 0.020 -11.103 -5.336 1.00 81.81 89 ALA A C 1
ATOM 703 O O . ALA A 1 89 ? 0.974 -11.361 -6.066 1.00 81.81 89 ALA A O 1
ATOM 704 N N . GLY A 1 90 ? -1.211 -10.908 -5.817 1.00 83.88 90 GLY A N 1
ATOM 705 C CA . GLY A 1 90 ? -1.535 -10.966 -7.241 1.00 83.88 90 GLY A CA 1
ATOM 706 C C . GLY A 1 90 ? -0.731 -9.962 -8.068 1.00 83.88 90 GLY A C 1
ATOM 707 O O . GLY A 1 90 ? -0.157 -10.334 -9.087 1.00 83.88 90 GLY A O 1
ATOM 708 N N . ALA A 1 91 ? -0.624 -8.714 -7.609 1.00 80.44 91 ALA A N 1
ATOM 709 C CA . ALA A 1 91 ? 0.158 -7.682 -8.281 1.00 80.44 91 ALA A CA 1
ATOM 710 C C . ALA A 1 91 ? 1.651 -8.044 -8.371 1.00 80.44 91 ALA A C 1
ATOM 712 O O . ALA A 1 91 ? 2.252 -7.861 -9.427 1.00 80.44 91 ALA A O 1
ATOM 713 N N . ALA A 1 92 ? 2.225 -8.629 -7.315 1.00 83.19 92 ALA A N 1
ATOM 714 C CA . ALA A 1 92 ? 3.611 -9.095 -7.317 1.00 83.19 92 ALA A CA 1
ATOM 715 C C . ALA A 1 92 ? 3.842 -10.243 -8.319 1.00 83.19 92 ALA A C 1
ATOM 717 O O . ALA A 1 92 ? 4.834 -10.239 -9.048 1.00 83.19 92 ALA A O 1
ATOM 718 N N . PHE A 1 93 ? 2.911 -11.201 -8.414 1.00 82.38 93 PHE A N 1
ATOM 719 C CA . PHE A 1 93 ? 2.987 -12.261 -9.426 1.00 82.38 93 PHE A CA 1
ATOM 720 C C . PHE A 1 93 ? 2.883 -11.705 -10.847 1.00 82.38 93 PHE A C 1
ATOM 722 O O . PHE A 1 93 ? 3.643 -12.117 -11.723 1.00 82.38 93 PHE A O 1
ATOM 729 N N . VAL A 1 94 ? 1.969 -10.759 -11.083 1.00 83.31 94 VAL A N 1
ATOM 730 C CA . VAL A 1 94 ? 1.807 -10.118 -12.396 1.00 83.31 94 VAL A CA 1
ATOM 731 C C . VAL A 1 94 ? 3.076 -9.370 -12.790 1.00 83.31 94 VAL A C 1
ATOM 733 O O . VAL A 1 94 ? 3.542 -9.537 -13.913 1.00 83.31 94 VAL A O 1
ATOM 736 N N . GLU A 1 95 ? 3.670 -8.603 -11.875 1.00 81.94 95 GLU A N 1
ATOM 737 C CA . GLU A 1 95 ? 4.952 -7.940 -12.114 1.00 81.94 95 GLU A CA 1
ATOM 738 C C . GLU A 1 95 ? 6.037 -8.948 -12.516 1.00 81.94 95 GLU A C 1
ATOM 740 O O . GLU A 1 95 ? 6.712 -8.760 -13.528 1.00 81.94 95 GLU A O 1
ATOM 745 N N . GLN A 1 96 ? 6.182 -10.043 -11.768 1.00 81.75 96 GLN A N 1
ATOM 746 C CA . GLN A 1 96 ? 7.198 -11.054 -12.056 1.00 81.75 96 GLN A CA 1
ATOM 747 C C . GLN A 1 96 ? 6.998 -11.699 -13.436 1.00 81.75 96 GLN A C 1
ATOM 749 O O . GLN A 1 96 ? 7.959 -11.883 -14.186 1.00 81.75 96 GLN A O 1
ATOM 754 N N . VAL A 1 97 ? 5.750 -12.013 -13.794 1.00 83.44 97 VAL A N 1
ATOM 755 C CA . VAL A 1 97 ? 5.406 -12.584 -15.103 1.00 83.44 97 VAL A CA 1
ATOM 756 C C . VAL A 1 97 ? 5.659 -11.577 -16.228 1.00 83.44 97 VAL A C 1
ATOM 758 O O . VAL A 1 97 ? 6.195 -11.959 -17.269 1.00 83.44 97 VAL A O 1
ATOM 761 N N . LEU A 1 98 ? 5.340 -10.294 -16.023 1.00 84.81 98 LEU A N 1
ATOM 762 C CA . LEU A 1 98 ? 5.613 -9.233 -16.995 1.00 84.81 98 LEU A CA 1
ATOM 763 C C . LEU A 1 98 ? 7.109 -9.127 -17.293 1.00 84.81 98 LEU A C 1
ATOM 765 O O . LEU A 1 98 ? 7.490 -9.161 -18.460 1.00 84.81 98 LEU A O 1
ATOM 769 N N . TRP A 1 99 ? 7.966 -9.077 -16.271 1.00 83.38 99 TRP A N 1
ATOM 770 C CA . TRP A 1 99 ? 9.418 -9.041 -16.477 1.00 83.38 99 TRP A CA 1
ATOM 771 C C . TRP A 1 99 ? 9.935 -10.290 -17.195 1.00 83.38 99 TRP A C 1
ATOM 773 O O . TRP A 1 99 ? 10.762 -10.180 -18.102 1.00 83.38 99 TRP A O 1
ATOM 783 N N . MET A 1 100 ? 9.404 -11.468 -16.857 1.00 84.31 100 MET A N 1
ATOM 784 C CA . MET A 1 100 ? 9.784 -12.728 -17.498 1.00 84.31 100 MET A CA 1
ATOM 785 C C . MET A 1 100 ? 9.439 -12.771 -18.995 1.00 84.31 100 MET A C 1
ATOM 787 O O . MET A 1 100 ? 10.143 -13.433 -19.750 1.00 84.31 100 MET A O 1
ATOM 791 N N . ILE A 1 101 ? 8.393 -12.063 -19.436 1.00 85.12 101 ILE A N 1
ATOM 792 C CA . ILE A 1 101 ? 7.976 -11.991 -20.847 1.00 85.12 101 ILE A CA 1
ATOM 793 C C . ILE A 1 101 ? 8.651 -10.823 -21.581 1.00 85.12 101 ILE A C 1
ATOM 795 O O . ILE A 1 101 ? 9.091 -10.972 -22.721 1.00 85.12 101 ILE A O 1
ATOM 799 N N . VAL A 1 102 ? 8.760 -9.655 -20.946 1.00 88.00 102 VAL A N 1
ATOM 800 C CA . VAL A 1 102 ? 9.308 -8.442 -21.572 1.00 88.00 102 VAL A CA 1
ATOM 801 C C . VAL A 1 102 ? 10.795 -8.602 -21.885 1.00 88.00 102 VAL A C 1
ATOM 803 O O . VAL A 1 102 ? 11.217 -8.254 -22.986 1.00 88.00 102 VAL A O 1
ATOM 806 N N . ILE A 1 103 ? 11.587 -9.173 -20.970 1.00 89.38 103 ILE A N 1
ATOM 807 C CA . ILE A 1 103 ? 13.033 -9.370 -21.167 1.00 89.38 103 ILE A CA 1
ATOM 808 C C . ILE A 1 103 ? 13.349 -10.178 -22.443 1.00 89.38 103 ILE A C 1
ATOM 810 O O . ILE A 1 103 ? 14.119 -9.680 -23.268 1.00 89.38 103 ILE A O 1
ATOM 814 N N . PRO A 1 104 ? 12.777 -11.379 -22.674 1.00 87.12 104 PRO A N 1
ATOM 815 C CA . PRO A 1 104 ? 13.070 -12.145 -23.881 1.00 87.12 104 PRO A CA 1
ATOM 816 C C . PRO A 1 104 ? 12.558 -11.465 -25.153 1.00 87.12 104 PRO A C 1
ATOM 818 O O . PRO A 1 104 ? 13.254 -11.505 -26.163 1.00 87.12 104 PRO A O 1
ATOM 821 N N . ILE A 1 105 ? 11.404 -10.788 -25.122 1.00 89.56 105 ILE A N 1
ATOM 822 C CA . ILE A 1 105 ? 10.909 -10.038 -26.290 1.00 89.56 105 ILE A CA 1
ATOM 823 C C . ILE A 1 105 ? 11.890 -8.923 -26.663 1.00 89.56 105 ILE A C 1
ATOM 825 O O . ILE A 1 105 ? 12.292 -8.817 -27.821 1.00 89.56 105 ILE A O 1
ATOM 829 N N . VAL A 1 106 ? 12.320 -8.121 -25.686 1.00 90.75 106 VAL A N 1
ATOM 830 C CA . VAL A 1 106 ? 13.287 -7.038 -25.910 1.00 90.75 106 VAL A CA 1
ATOM 831 C C . VAL A 1 106 ? 14.622 -7.594 -26.412 1.00 90.75 106 VAL A C 1
ATOM 833 O O . VAL A 1 106 ? 15.203 -7.031 -27.339 1.00 90.75 106 VAL A O 1
ATOM 836 N N . ALA A 1 107 ? 15.086 -8.723 -25.869 1.00 89.38 107 ALA A N 1
ATOM 837 C CA . ALA A 1 107 ? 16.308 -9.380 -26.323 1.00 89.38 107 ALA A CA 1
ATOM 838 C C . ALA A 1 107 ? 16.206 -9.875 -27.778 1.00 89.38 107 ALA A C 1
ATOM 840 O O . ALA A 1 107 ? 17.126 -9.649 -28.564 1.00 89.38 107 ALA A O 1
ATOM 841 N N . LEU A 1 108 ? 15.086 -10.501 -28.159 1.00 90.19 108 LEU A N 1
ATOM 842 C CA . LEU A 1 108 ? 14.844 -10.981 -29.524 1.00 90.19 108 LEU A CA 1
ATOM 843 C C . LEU A 1 108 ? 14.762 -9.829 -30.528 1.00 90.19 108 LEU A C 1
ATOM 845 O O . LEU A 1 108 ? 15.388 -9.893 -31.585 1.00 90.19 108 LEU A O 1
ATOM 849 N N . VAL A 1 109 ? 14.037 -8.759 -30.192 1.00 90.56 109 VAL A N 1
ATOM 850 C CA . VAL A 1 109 ? 13.944 -7.557 -31.035 1.00 90.56 109 VAL A CA 1
ATOM 851 C C . VAL A 1 109 ? 15.314 -6.891 -31.169 1.00 90.56 109 VAL A C 1
ATOM 853 O O . VAL A 1 109 ? 15.726 -6.556 -32.278 1.00 90.56 109 VAL A O 1
ATOM 856 N N . GLY A 1 110 ? 16.055 -6.755 -30.066 1.00 89.75 110 GLY A N 1
ATOM 857 C CA . GLY A 1 110 ? 17.408 -6.200 -30.065 1.00 89.75 110 GLY A CA 1
ATOM 858 C C . GLY A 1 110 ? 18.375 -7.004 -30.936 1.00 89.75 110 GLY A C 1
ATOM 859 O O . GLY A 1 110 ? 19.097 -6.424 -31.747 1.00 89.75 110 GLY A O 1
ATOM 860 N N . LEU A 1 111 ? 18.345 -8.337 -30.832 1.00 88.25 111 LEU A N 1
ATOM 861 C CA . LEU A 1 111 ? 19.121 -9.232 -31.693 1.00 88.25 111 LEU A CA 1
ATOM 862 C C . LEU A 1 111 ? 18.710 -9.097 -33.161 1.00 88.25 111 LEU A C 1
ATOM 864 O O . LEU A 1 111 ? 19.582 -8.957 -34.011 1.00 88.25 111 LEU A O 1
ATOM 868 N N . GLY A 1 112 ? 17.412 -9.073 -33.468 1.00 88.00 112 GLY A N 1
ATOM 869 C CA . GLY A 1 112 ? 16.923 -8.900 -34.838 1.00 88.00 112 GLY A CA 1
ATOM 870 C C . GLY A 1 112 ? 17.401 -7.593 -35.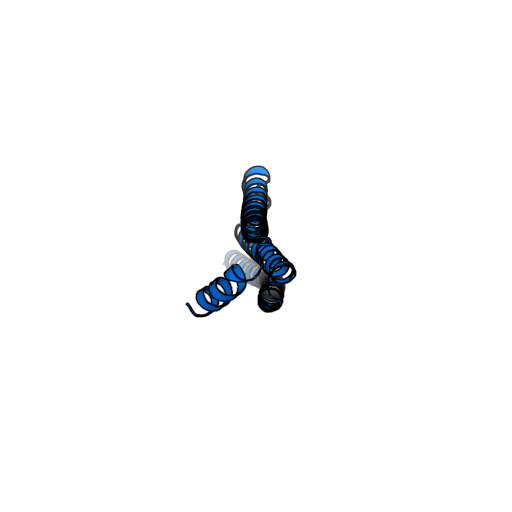476 1.00 88.00 112 GLY A C 1
ATOM 871 O O . GLY A 1 112 ? 17.916 -7.599 -36.592 1.00 88.00 112 GLY A O 1
ATOM 872 N N . VAL A 1 113 ? 17.318 -6.480 -34.740 1.00 86.75 113 VAL A N 1
ATOM 873 C CA . VAL A 1 113 ? 17.814 -5.169 -35.195 1.00 86.75 113 VAL A CA 1
ATOM 874 C C . VAL A 1 113 ? 19.337 -5.166 -35.349 1.00 86.75 113 VAL A C 1
ATOM 876 O O . VAL A 1 113 ? 19.854 -4.609 -36.318 1.00 86.75 113 VAL A O 1
ATOM 879 N N . PHE A 1 114 ? 20.069 -5.790 -34.424 1.00 85.69 114 PHE A N 1
ATOM 880 C CA . PHE A 1 114 ? 21.527 -5.892 -34.504 1.00 85.69 114 PHE A CA 1
ATOM 881 C C . PHE A 1 114 ? 21.976 -6.703 -35.724 1.00 85.69 114 PHE A C 1
ATOM 883 O O . PHE A 1 114 ? 22.880 -6.281 -36.442 1.00 85.69 114 PHE A O 1
ATOM 890 N N . TRP A 1 115 ? 21.322 -7.835 -35.991 1.00 84.50 115 TRP A N 1
ATOM 891 C CA . TRP A 1 115 ? 21.590 -8.654 -37.171 1.00 84.50 115 TRP A CA 1
ATOM 892 C C . TRP A 1 115 ? 21.262 -7.909 -38.462 1.00 84.50 115 TRP A C 1
ATOM 894 O O . TRP A 1 115 ? 22.093 -7.913 -39.363 1.00 84.50 115 TRP A O 1
ATOM 904 N N . TRP A 1 116 ? 20.137 -7.188 -38.516 1.00 81.06 116 TRP A N 1
ATOM 905 C CA . TRP A 1 116 ? 19.779 -6.355 -39.667 1.00 81.06 116 TRP A CA 1
ATOM 906 C C . TRP A 1 116 ? 20.834 -5.282 -39.951 1.00 81.06 116 TRP A C 1
ATOM 908 O O . TRP A 1 116 ? 21.246 -5.100 -41.094 1.00 81.06 116 TRP A O 1
ATOM 918 N N . LYS A 1 117 ? 21.306 -4.586 -38.907 1.00 77.56 117 LYS A N 1
ATOM 919 C CA . LYS A 1 117 ? 22.370 -3.578 -39.033 1.00 77.56 117 LYS A CA 1
ATOM 920 C C . LYS A 1 117 ? 23.731 -4.160 -39.402 1.00 77.56 117 LYS A C 1
ATOM 922 O O . LYS A 1 117 ? 24.574 -3.415 -39.876 1.00 77.56 117 LYS A O 1
ATOM 927 N N . ARG A 1 118 ? 23.972 -5.443 -39.128 1.00 73.38 118 ARG A N 1
ATOM 928 C CA . ARG A 1 118 ? 25.228 -6.126 -39.461 1.00 73.38 118 ARG A CA 1
ATOM 929 C C . ARG A 1 118 ? 25.201 -6.758 -40.856 1.00 73.38 118 ARG A C 1
ATOM 931 O O . ARG A 1 118 ? 26.261 -7.016 -41.411 1.00 73.38 118 ARG A O 1
ATOM 938 N N . SER A 1 119 ? 24.015 -7.058 -41.386 1.00 66.94 119 SER A N 1
ATOM 939 C CA . SER A 1 119 ? 23.815 -7.632 -42.724 1.00 66.94 119 SER A CA 1
ATOM 940 C C . SER A 1 119 ? 23.685 -6.594 -43.848 1.00 66.94 119 SER A C 1
ATOM 942 O O . SER A 1 119 ? 23.583 -6.992 -45.006 1.00 66.94 119 SER A O 1
ATOM 944 N N . PHE A 1 120 ? 23.650 -5.302 -43.510 1.00 50.53 120 PHE A N 1
ATOM 945 C CA . PHE A 1 120 ? 23.681 -4.154 -44.425 1.00 50.53 120 PHE A CA 1
ATOM 946 C C . PHE A 1 120 ? 25.037 -3.451 -44.319 1.00 50.53 120 PHE A C 1
ATOM 948 O O . PHE A 1 120 ? 25.490 -2.908 -45.348 1.00 50.53 120 PHE A O 1
#